Protein AF-A0A6G3Z8D7-F1 (afdb_monomer_lite)

pLDDT: mean 85.04, std 10.07, range [55.97, 97.12]

Radius of gyration: 11.26 Å; chains: 1; bounding box: 22×16×32 Å

Secondary structure (DSSP, 8-state):
-----S------GGGS--TT--S---B---BTTB--SS-B-

Sequence (41 aa):
MTAEAQIGIIGGSGLYNMEALTKIEEVRVDTPFGNPSDALI

Structure (mmCIF, N/CA/C/O backbone):
data_AF-A0A6G3Z8D7-F1
#
_entry.id   AF-A0A6G3Z8D7-F1
#
loop_
_atom_site.group_PDB
_atom_site.id
_atom_site.type_symbol
_atom_site.label_atom_id
_atom_site.label_alt_id
_atom_site.label_comp_id
_atom_site.label_asym_id
_atom_site.label_entity_id
_atom_site.label_seq_id
_atom_site.pdbx_PDB_ins_code
_atom_site.Cartn_x
_atom_site.Cartn_y
_atom_site.Cartn_z
_atom_site.occupancy
_atom_site.B_iso_or_equiv
_atom_site.auth_seq_id
_atom_site.auth_comp_id
_atom_site.auth_asym_id
_atom_site.auth_atom_id
_atom_site.pdbx_PDB_model_num
ATOM 1 N N . MET A 1 1 ? -9.787 -6.354 -10.109 1.00 55.97 1 MET A N 1
ATOM 2 C CA . MET A 1 1 ? -10.122 -5.511 -8.944 1.00 55.97 1 MET A CA 1
ATOM 3 C C . MET A 1 1 ? -8.929 -4.604 -8.722 1.00 55.97 1 MET A C 1
ATOM 5 O O . MET A 1 1 ? -7.817 -5.113 -8.741 1.00 55.97 1 MET A O 1
ATOM 9 N N . THR A 1 2 ? -9.125 -3.292 -8.658 1.00 68.88 2 THR A N 1
ATOM 10 C CA . THR A 1 2 ? -8.046 -2.328 -8.403 1.00 68.88 2 THR A CA 1
ATOM 11 C C . THR A 1 2 ? -7.959 -2.098 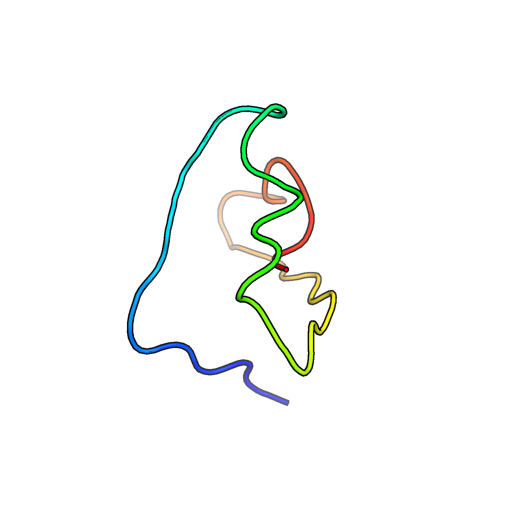-6.901 1.00 68.88 2 THR A C 1
ATOM 13 O O . THR A 1 2 ? -8.944 -1.687 -6.296 1.00 68.88 2 THR A O 1
ATOM 16 N N . ALA A 1 3 ? -6.812 -2.406 -6.297 1.00 78.38 3 ALA A N 1
ATOM 17 C CA . ALA A 1 3 ? -6.532 -2.002 -4.926 1.00 78.38 3 ALA A CA 1
ATOM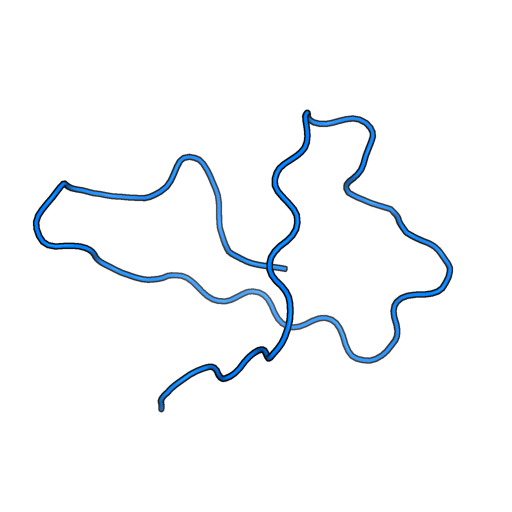 18 C C . ALA A 1 3 ? -6.227 -0.497 -4.922 1.00 78.38 3 A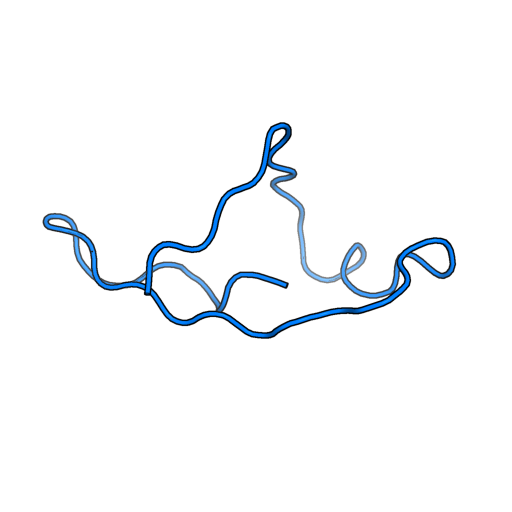LA A C 1
ATOM 20 O O . ALA A 1 3 ? -5.367 -0.041 -5.678 1.00 78.38 3 ALA A O 1
ATOM 21 N N . GLU A 1 4 ? -6.962 0.271 -4.120 1.00 87.06 4 GLU A N 1
ATOM 22 C CA . GLU A 1 4 ? -6.807 1.722 -4.009 1.00 87.06 4 GLU A CA 1
ATOM 23 C C . GLU A 1 4 ? -6.295 2.092 -2.619 1.00 87.06 4 GLU A C 1
ATOM 25 O O . GLU A 1 4 ? -6.854 1.685 -1.603 1.00 87.06 4 GLU A O 1
ATOM 30 N N . ALA A 1 5 ? -5.244 2.906 -2.583 1.00 90.69 5 ALA A N 1
ATOM 31 C CA . ALA A 1 5 ? -4.703 3.484 -1.364 1.00 90.69 5 ALA A CA 1
ATOM 32 C C . ALA A 1 5 ? -4.339 4.946 -1.624 1.00 90.69 5 ALA A C 1
ATOM 34 O O . ALA A 1 5 ? -3.772 5.285 -2.662 1.00 90.69 5 ALA A O 1
ATOM 35 N N . GLN A 1 6 ? -4.656 5.824 -0.672 1.00 93.50 6 GLN A N 1
ATOM 36 C CA . GLN A 1 6 ? -4.315 7.247 -0.773 1.00 93.50 6 GLN A CA 1
ATOM 37 C C . GLN A 1 6 ? -2.874 7.539 -0.333 1.00 93.50 6 GLN A C 1
ATOM 39 O O . GLN A 1 6 ? -2.305 8.554 -0.728 1.00 93.50 6 GLN A O 1
ATOM 44 N N . ILE A 1 7 ? -2.294 6.672 0.504 1.00 91.12 7 ILE A N 1
ATOM 45 C CA . ILE A 1 7 ? -0.963 6.834 1.092 1.00 91.12 7 ILE A CA 1
ATOM 46 C C . ILE A 1 7 ? -0.219 5.504 0.968 1.00 91.12 7 ILE A C 1
ATOM 48 O O . ILE A 1 7 ? -0.738 4.471 1.381 1.00 91.12 7 ILE A O 1
ATOM 52 N N . GLY A 1 8 ? 0.998 5.545 0.421 1.00 91.06 8 GLY A N 1
ATOM 53 C CA . GLY A 1 8 ? 1.920 4.409 0.388 1.00 91.06 8 GLY A CA 1
ATOM 54 C C . GLY A 1 8 ? 3.047 4.586 1.404 1.00 91.06 8 GLY A C 1
ATOM 55 O O . GLY A 1 8 ? 3.630 5.666 1.499 1.00 91.06 8 GLY A O 1
ATOM 56 N N . ILE A 1 9 ? 3.365 3.525 2.147 1.00 89.69 9 ILE A N 1
ATOM 57 C CA . ILE A 1 9 ? 4.475 3.490 3.105 1.00 89.69 9 ILE A CA 1
ATOM 58 C C . ILE A 1 9 ? 5.503 2.477 2.600 1.00 89.69 9 ILE A C 1
ATOM 60 O O . ILE A 1 9 ? 5.160 1.334 2.320 1.00 89.69 9 ILE A O 1
ATOM 64 N N . ILE A 1 10 ? 6.766 2.891 2.494 1.00 90.06 10 ILE A N 1
ATOM 65 C CA . ILE A 1 10 ? 7.882 2.008 2.136 1.00 90.06 10 ILE A CA 1
ATOM 66 C C . ILE A 1 10 ? 8.783 1.892 3.361 1.00 90.06 10 ILE A C 1
ATOM 68 O O . ILE A 1 10 ? 9.313 2.893 3.844 1.00 90.06 10 ILE A O 1
ATOM 72 N N . GLY A 1 11 ? 8.948 0.676 3.871 1.00 86.94 11 GLY A N 1
ATOM 73 C CA . GLY A 1 11 ? 9.724 0.404 5.075 1.00 86.94 11 GLY A CA 1
ATOM 74 C C . GLY A 1 11 ? 10.452 -0.930 5.000 1.00 86.94 11 GLY A C 1
ATOM 75 O O . GLY A 1 11 ? 10.163 -1.771 4.154 1.00 86.94 11 GLY A O 1
ATOM 76 N N . GLY A 1 12 ? 11.428 -1.107 5.890 1.00 83.62 12 GLY A N 1
ATOM 77 C CA . GLY A 1 12 ? 12.079 -2.398 6.093 1.00 83.62 12 GLY A CA 1
ATOM 78 C C . GLY A 1 12 ? 11.207 -3.356 6.907 1.00 83.62 12 GLY A C 1
ATOM 79 O O . GLY A 1 12 ? 10.156 -2.985 7.430 1.00 83.62 12 GLY A O 1
ATOM 80 N N . SER A 1 13 ? 11.693 -4.581 7.102 1.00 73.94 13 SER A N 1
ATOM 81 C CA . SER A 1 13 ? 10.904 -5.678 7.670 1.00 73.94 13 SER A CA 1
ATOM 82 C C . SER A 1 13 ? 10.447 -5.526 9.128 1.00 73.94 13 SER A C 1
ATOM 84 O O . SER A 1 13 ? 9.674 -6.338 9.625 1.00 73.94 13 SER A O 1
ATOM 86 N N . GLY A 1 14 ? 10.910 -4.493 9.832 1.00 74.12 14 GLY A N 1
ATOM 87 C CA . GLY A 1 14 ? 10.456 -4.165 11.185 1.00 74.12 14 GLY A CA 1
ATOM 88 C C . GLY A 1 14 ? 9.145 -3.372 11.242 1.00 74.12 14 GLY A C 1
ATOM 89 O O . GLY A 1 14 ? 8.636 -3.154 12.335 1.00 74.12 14 GLY A O 1
ATOM 90 N N . LEU A 1 15 ? 8.606 -2.927 10.099 1.00 69.81 15 LEU A N 1
ATOM 91 C CA . LEU A 1 15 ? 7.424 -2.053 10.028 1.00 69.81 15 LEU A CA 1
ATOM 92 C C . LEU A 1 15 ? 6.118 -2.801 9.689 1.00 69.81 15 LEU A C 1
ATOM 94 O O . LEU A 1 15 ? 5.075 -2.174 9.545 1.00 69.81 15 LEU A O 1
ATOM 98 N N . TYR A 1 16 ? 6.154 -4.133 9.567 1.00 61.59 16 TYR A N 1
ATOM 99 C CA . TYR A 1 16 ? 5.007 -4.916 9.084 1.00 61.59 16 TYR A CA 1
ATOM 100 C C . TYR A 1 16 ? 3.830 -4.989 10.066 1.00 61.59 16 TYR A C 1
ATOM 102 O O . TYR A 1 16 ? 2.685 -5.083 9.639 1.00 61.59 16 TYR A O 1
ATOM 110 N N . ASN A 1 17 ? 4.086 -4.890 11.373 1.00 64.19 17 ASN A N 1
ATOM 111 C CA . ASN A 1 17 ? 3.046 -4.965 12.402 1.00 64.19 17 ASN A CA 1
ATOM 112 C C . ASN A 1 17 ? 2.711 -3.580 12.952 1.00 64.19 17 ASN A C 1
ATOM 114 O O . ASN A 1 17 ? 2.975 -3.264 14.112 1.00 64.19 17 ASN A O 1
ATOM 118 N N . MET A 1 18 ? 2.114 -2.738 12.112 1.00 72.44 18 MET A N 1
ATOM 119 C CA . MET A 1 18 ? 1.444 -1.542 12.607 1.00 72.44 18 MET A CA 1
ATOM 120 C C . MET A 1 18 ? 0.155 -1.976 13.316 1.00 72.44 18 MET A C 1
ATOM 122 O O . MET A 1 18 ? -0.865 -2.176 12.669 1.00 72.44 18 MET A O 1
ATOM 126 N N . GLU A 1 19 ? 0.192 -2.109 14.647 1.00 74.25 19 GLU A N 1
ATOM 127 C CA . GLU A 1 19 ? -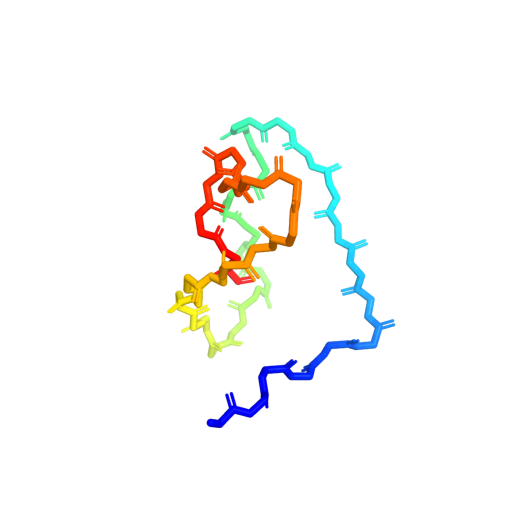0.956 -2.529 15.482 1.00 74.25 19 GLU A CA 1
ATOM 128 C C . GLU A 1 19 ? -2.229 -1.690 15.253 1.00 74.25 19 GLU A C 1
ATOM 130 O O . GLU A 1 19 ? -3.338 -2.139 15.528 1.00 74.25 19 GLU A O 1
ATOM 135 N N . ALA A 1 20 ? -2.074 -0.469 14.732 1.00 79.44 20 ALA A N 1
ATOM 136 C CA . ALA A 1 20 ? -3.172 0.429 14.395 1.00 79.44 20 ALA A CA 1
ATOM 137 C C . ALA A 1 20 ? -3.866 0.112 13.053 1.00 79.44 20 ALA A C 1
ATOM 139 O O . ALA A 1 20 ? -4.937 0.663 12.787 1.00 79.44 20 ALA A O 1
ATOM 140 N N . LEU A 1 21 ? -3.283 -0.734 12.195 1.00 84.31 21 LEU A N 1
ATOM 141 C CA . LEU A 1 21 ? -3.912 -1.131 10.938 1.00 84.31 21 LEU A CA 1
ATOM 142 C C . LEU A 1 21 ? -5.039 -2.123 11.210 1.00 84.31 21 LEU A C 1
ATOM 144 O O . LEU A 1 21 ? -4.870 -3.150 11.863 1.00 84.31 21 LEU A O 1
ATOM 148 N N . THR A 1 22 ? -6.211 -1.821 10.666 1.00 84.62 22 THR A N 1
ATOM 14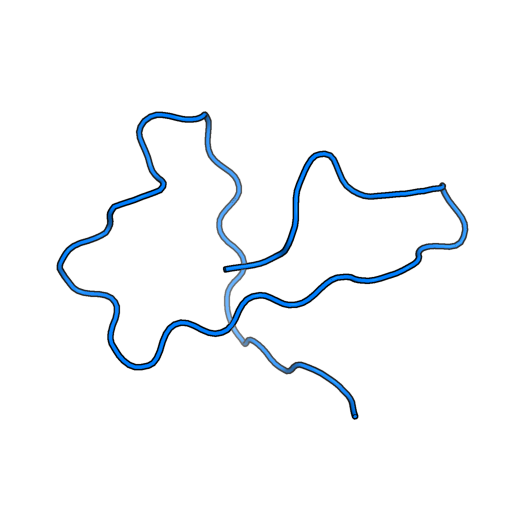9 C CA . THR A 1 22 ? -7.381 -2.699 10.716 1.00 84.62 22 THR A CA 1
ATOM 150 C C . THR A 1 22 ? -7.810 -2.997 9.286 1.00 84.62 22 THR A C 1
ATOM 152 O O . THR A 1 22 ? -7.655 -2.138 8.423 1.00 84.62 22 THR A O 1
ATOM 155 N N . LYS A 1 23 ? -8.367 -4.191 9.037 1.00 85.12 23 LYS A N 1
ATOM 156 C CA . LYS A 1 23 ? -8.773 -4.656 7.691 1.00 85.12 23 LYS A CA 1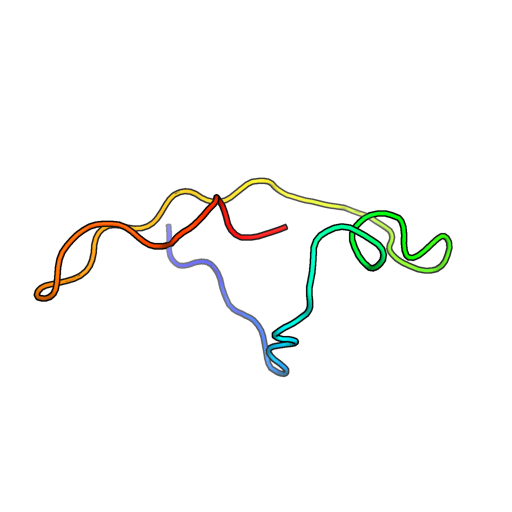
ATOM 157 C C . LYS A 1 23 ? -7.605 -4.758 6.698 1.00 85.12 23 LYS A C 1
ATOM 159 O O . LYS A 1 23 ? -7.665 -4.222 5.601 1.00 85.12 23 LYS A O 1
ATOM 164 N N . ILE A 1 24 ? -6.551 -5.443 7.123 1.00 87.06 24 ILE A N 1
ATOM 165 C CA . ILE A 1 24 ? -5.381 -5.737 6.293 1.00 87.06 24 ILE A CA 1
ATOM 166 C C . ILE A 1 24 ? -5.784 -6.657 5.132 1.00 87.06 24 ILE A C 1
ATOM 168 O O . ILE A 1 24 ? -6.479 -7.654 5.353 1.00 87.06 24 ILE A O 1
ATOM 172 N N . GLU A 1 25 ? -5.318 -6.341 3.925 1.00 89.06 25 GLU A N 1
ATOM 173 C CA . GLU A 1 25 ? -5.516 -7.146 2.719 1.00 89.06 25 GLU A CA 1
ATOM 174 C C . GLU A 1 25 ? -4.173 -7.356 2.020 1.00 89.06 25 GLU A C 1
ATOM 176 O O . GLU A 1 25 ? -3.508 -6.400 1.638 1.00 89.06 25 GLU A O 1
ATOM 181 N N . GLU A 1 26 ? -3.788 -8.615 1.803 1.00 90.62 26 GLU A N 1
ATOM 182 C CA . GLU A 1 26 ? -2.588 -8.914 1.024 1.00 90.62 26 GLU A CA 1
ATOM 183 C C . GLU A 1 26 ? -2.908 -8.838 -0.475 1.00 90.62 26 GLU A C 1
ATOM 185 O O . GLU A 1 26 ? -3.688 -9.637 -1.005 1.00 90.62 26 GLU A O 1
ATOM 190 N N . VAL A 1 27 ? -2.280 -7.893 -1.176 1.00 92.00 27 VAL A N 1
ATOM 191 C CA . VAL A 1 27 ? -2.465 -7.689 -2.615 1.00 92.00 27 VAL A CA 1
ATOM 192 C C . VAL A 1 27 ? -1.151 -7.913 -3.353 1.00 92.00 27 VAL A C 1
ATOM 194 O O . VAL A 1 27 ? -0.179 -7.170 -3.201 1.00 92.00 27 VAL A O 1
ATOM 197 N N . ARG A 1 28 ? -1.139 -8.919 -4.231 1.00 92.75 28 ARG A N 1
ATOM 198 C CA . ARG A 1 28 ? -0.052 -9.128 -5.193 1.00 92.75 28 ARG A CA 1
ATOM 199 C C . ARG A 1 28 ? -0.353 -8.387 -6.484 1.00 92.75 28 ARG A C 1
ATOM 201 O O . ARG A 1 28 ? -1.430 -8.549 -7.054 1.00 92.75 28 ARG A O 1
ATOM 208 N N . VAL A 1 29 ? 0.608 -7.588 -6.935 1.00 90.88 29 VAL A N 1
ATOM 209 C CA . VAL A 1 29 ? 0.493 -6.794 -8.160 1.00 90.88 29 VAL A CA 1
ATOM 210 C C . VAL A 1 29 ? 1.650 -7.094 -9.097 1.00 90.88 29 VAL A C 1
ATOM 212 O O . VAL A 1 29 ? 2.804 -7.160 -8.674 1.00 90.88 29 VAL A O 1
ATOM 215 N N . ASP A 1 30 ? 1.328 -7.230 -10.377 1.00 93.56 30 ASP A N 1
ATOM 216 C CA . ASP A 1 30 ? 2.322 -7.286 -11.438 1.00 93.56 30 ASP A CA 1
ATOM 217 C C . ASP A 1 30 ? 2.644 -5.864 -11.896 1.00 93.56 30 ASP A C 1
ATOM 219 O O . ASP A 1 30 ? 1.756 -5.011 -12.005 1.00 93.56 30 ASP A O 1
ATOM 223 N N . THR A 1 31 ? 3.912 -5.601 -12.204 1.00 93.38 31 THR A N 1
ATOM 224 C CA . THR A 1 31 ? 4.321 -4.325 -12.798 1.00 93.38 31 THR A CA 1
ATOM 225 C C . THR A 1 31 ? 5.099 -4.560 -14.092 1.00 93.38 31 THR A C 1
ATOM 227 O O . THR A 1 31 ? 5.761 -5.592 -14.235 1.00 93.38 31 THR A O 1
ATOM 230 N N . PRO A 1 32 ? 5.111 -3.593 -15.029 1.00 97.12 32 PRO A N 1
ATOM 231 C CA . PRO A 1 32 ? 5.964 -3.666 -16.219 1.00 97.12 32 PRO A CA 1
ATOM 232 C C . PRO A 1 32 ? 7.467 -3.778 -15.913 1.00 97.12 32 PRO A C 1
ATOM 234 O O . PRO A 1 32 ? 8.250 -4.098 -16.803 1.00 97.12 32 PRO A O 1
ATOM 237 N N . PHE A 1 33 ? 7.874 -3.508 -14.670 1.00 96.44 33 PHE A N 1
ATOM 238 C CA . PHE A 1 33 ? 9.260 -3.538 -14.207 1.00 96.44 33 PHE A CA 1
ATOM 239 C C . PHE A 1 33 ? 9.602 -4.826 -13.437 1.00 96.44 33 PHE A C 1
ATOM 241 O O . PHE A 1 33 ? 10.698 -4.939 -12.891 1.00 96.44 33 PHE A O 1
ATOM 248 N N . GLY A 1 34 ? 8.683 -5.797 -13.406 1.00 94.25 34 GLY A N 1
ATOM 249 C CA . GLY A 1 34 ? 8.794 -7.032 -12.634 1.00 94.25 34 GLY A CA 1
ATOM 250 C C . GLY A 1 34 ? 7.982 -6.995 -11.339 1.00 94.25 34 GLY A C 1
ATOM 251 O O . GLY A 1 34 ? 7.125 -6.130 -11.140 1.00 94.25 34 GLY A O 1
ATOM 252 N N . ASN A 1 35 ? 8.240 -7.962 -10.463 1.00 95.00 35 ASN A N 1
ATOM 253 C CA . ASN A 1 35 ? 7.505 -8.100 -9.210 1.00 95.00 35 ASN A CA 1
ATOM 254 C C . ASN A 1 35 ? 8.028 -7.120 -8.149 1.00 95.00 35 ASN A C 1
ATOM 256 O O . ASN A 1 35 ? 9.239 -6.879 -8.093 1.00 95.00 35 ASN A O 1
ATOM 260 N N . PRO A 1 36 ? 7.153 -6.594 -7.275 1.00 93.62 36 PRO A N 1
ATOM 261 C CA . PRO A 1 36 ? 7.583 -5.908 -6.063 1.00 93.62 36 PRO A CA 1
ATOM 262 C C . PRO A 1 36 ? 8.412 -6.821 -5.142 1.00 93.62 36 PRO A C 1
ATOM 264 O O . PRO A 1 36 ? 8.397 -8.045 -5.283 1.00 93.62 36 PRO A O 1
ATOM 267 N N . SER A 1 37 ? 9.104 -6.220 -4.167 1.00 92.44 37 SER A N 1
ATOM 268 C CA . SER A 1 37 ? 9.887 -6.965 -3.166 1.00 92.44 37 SER A CA 1
ATOM 269 C C . SER A 1 37 ? 9.034 -7.917 -2.320 1.00 92.44 37 SER A C 1
ATOM 271 O O . SER A 1 37 ? 9.523 -8.974 -1.934 1.00 92.44 37 SER A O 1
ATOM 273 N N . ASP A 1 38 ? 7.790 -7.533 -2.028 1.00 90.81 38 ASP A N 1
ATOM 274 C CA . ASP A 1 38 ? 6.798 -8.332 -1.303 1.00 90.81 38 ASP A CA 1
ATOM 275 C C . ASP A 1 38 ? 5.377 -7.893 -1.707 1.00 90.81 38 ASP A C 1
ATOM 277 O O . ASP A 1 38 ? 5.212 -6.919 -2.450 1.00 90.81 38 ASP A O 1
ATOM 281 N N . ALA A 1 39 ? 4.350 -8.598 -1.237 1.00 89.94 39 ALA A N 1
ATOM 282 C CA . ALA A 1 39 ? 2.965 -8.177 -1.406 1.00 89.94 39 ALA A CA 1
ATOM 283 C C . ALA A 1 39 ? 2.678 -6.840 -0.693 1.00 89.94 39 ALA A C 1
ATOM 285 O O . ALA A 1 39 ? 3.307 -6.493 0.307 1.00 89.94 39 ALA A O 1
ATOM 286 N N . LEU A 1 40 ? 1.710 -6.085 -1.217 1.00 89.38 40 LEU A N 1
ATOM 287 C CA . LEU A 1 40 ? 1.166 -4.916 -0.527 1.00 89.38 40 LEU A CA 1
ATOM 288 C C . LEU A 1 40 ? 0.259 -5.404 0.614 1.00 89.38 40 LEU A C 1
ATOM 290 O O . LEU A 1 40 ? -0.482 -6.366 0.411 1.00 89.38 40 LEU A O 1
ATOM 294 N N . ILE A 1 41 ? 0.346 -4.755 1.778 1.00 87.50 41 ILE A N 1
ATOM 295 C CA . ILE A 1 41 ? -0.358 -5.088 3.033 1.00 87.50 41 ILE A CA 1
ATOM 296 C C . ILE A 1 41 ? -1.323 -3.954 3.393 1.00 87.50 41 ILE A C 1
ATOM 298 O O . ILE A 1 41 ? -0.913 -2.782 3.207 1.00 87.50 41 ILE A O 1
#

Foldseek 3Di:
DDDDDPDDDDDPPVPPCPVPDDPDDFAWDADPVGGDPGTDD